Protein AF-A0ABC8SN97-F1 (afdb_monomer_lite)

Foldseek 3Di:
DDDCVVPDDDPPVDQWDADPDPDDDQLLAAPVCVVGVTDHQLSVLQSVLLVLLCVFAVDDCADPVRDGSCVVCVVCLVVVVSVNSGHVVCVPVDDPVLSSLSSPLSNQSNDNDSVSRDGVVVSVCSNVPVVPSVVVCVVVVPDDDDDDPPDPDDDDDDDDDDDDDPPPPVVVPPPVPPD

Structure (mmCIF, N/CA/C/O backbone):
data_AF-A0ABC8SN97-F1
#
_entry.id   AF-A0ABC8SN97-F1
#
loop_
_atom_site.group_PDB
_atom_site.id
_atom_site.type_symbol
_atom_site.label_atom_id
_atom_site.label_alt_id
_atom_site.label_comp_id
_atom_site.label_asym_id
_atom_site.label_entity_id
_atom_site.label_seq_id
_atom_site.pdbx_PDB_ins_code
_atom_site.Cartn_x
_atom_site.Cartn_y
_atom_site.Cartn_z
_atom_site.occupancy
_atom_site.B_iso_or_equiv
_atom_site.auth_seq_id
_atom_site.auth_comp_id
_atom_site.auth_asym_id
_atom_site.auth_atom_id
_atom_site.pdbx_PDB_model_num
ATOM 1 N N . ILE A 1 1 ? -9.236 -6.171 -11.915 1.00 76.50 1 ILE A N 1
ATOM 2 C CA . ILE A 1 1 ? -8.356 -5.084 -12.392 1.00 76.50 1 ILE A CA 1
ATOM 3 C C . ILE A 1 1 ? -8.793 -4.730 -13.802 1.00 76.50 1 ILE A C 1
ATOM 5 O O . ILE A 1 1 ? -9.015 -5.632 -14.601 1.00 76.50 1 ILE A O 1
ATOM 9 N N . SER A 1 2 ? -9.047 -3.455 -14.048 1.00 77.31 2 SER A N 1
ATOM 10 C CA . SER A 1 2 ? -9.545 -2.922 -15.316 1.00 77.31 2 SER A CA 1
ATOM 11 C C . SER A 1 2 ? -8.927 -1.540 -15.476 1.00 77.31 2 SER A C 1
ATOM 13 O O . SER A 1 2 ? -8.834 -0.840 -14.475 1.00 77.31 2 SER A O 1
ATOM 15 N N . ASP A 1 3 ? -8.555 -1.177 -16.698 1.00 83.69 3 ASP A N 1
ATOM 16 C CA . ASP A 1 3 ? -7.655 -0.070 -17.060 1.00 83.69 3 ASP A CA 1
ATOM 17 C C . ASP A 1 3 ? -6.170 -0.467 -17.099 1.00 83.69 3 ASP A C 1
ATOM 19 O O . ASP A 1 3 ? -5.491 -0.613 -16.085 1.00 83.69 3 ASP A O 1
ATOM 23 N N . PHE A 1 4 ? -5.692 -0.666 -18.327 1.00 85.56 4 PHE A N 1
ATOM 24 C CA . PHE A 1 4 ? -4.294 -0.923 -18.667 1.00 85.56 4 PHE A CA 1
ATOM 25 C C . PHE A 1 4 ? -3.742 0.192 -19.570 1.00 85.56 4 PHE A C 1
ATOM 27 O O . PHE A 1 4 ? -2.745 -0.019 -20.254 1.00 85.56 4 PHE A O 1
ATOM 34 N N . GLY A 1 5 ? -4.381 1.372 -19.609 1.00 83.69 5 GLY A N 1
ATOM 35 C CA . GLY A 1 5 ? -4.008 2.469 -20.510 1.00 83.69 5 GLY A CA 1
ATOM 36 C C . GLY A 1 5 ? -2.586 2.996 -20.295 1.00 83.69 5 GLY A C 1
ATOM 37 O O . GLY A 1 5 ? -1.971 3.505 -21.228 1.00 83.69 5 GLY A O 1
ATOM 38 N N . LEU A 1 6 ? -2.044 2.808 -19.088 1.00 81.69 6 LEU A N 1
ATOM 39 C CA . LEU A 1 6 ? -0.665 3.149 -18.728 1.00 81.69 6 LEU A CA 1
ATOM 40 C C . LEU A 1 6 ? 0.243 1.924 -18.545 1.00 81.69 6 LEU A C 1
ATOM 42 O O . LEU A 1 6 ? 1.421 2.087 -18.230 1.00 81.69 6 LEU A O 1
ATOM 46 N N . ALA A 1 7 ? -0.271 0.704 -18.735 1.00 83.75 7 ALA A N 1
ATOM 47 C CA . ALA A 1 7 ? 0.521 -0.507 -18.561 1.00 83.75 7 ALA A CA 1
ATOM 48 C C . ALA A 1 7 ? 1.664 -0.545 -19.584 1.00 83.75 7 ALA A C 1
ATOM 50 O O . ALA A 1 7 ? 1.471 -0.262 -20.769 1.00 83.75 7 ALA A O 1
ATOM 51 N N . LYS A 1 8 ? 2.863 -0.912 -19.129 1.00 84.00 8 LYS A N 1
ATOM 52 C CA . LYS A 1 8 ? 4.048 -1.028 -19.983 1.00 84.00 8 LYS A CA 1
ATOM 53 C C . LYS A 1 8 ? 4.530 -2.477 -19.973 1.00 84.00 8 LYS A C 1
ATOM 55 O O . LYS A 1 8 ? 4.575 -3.116 -18.925 1.00 84.00 8 LYS A O 1
ATOM 60 N N . TRP A 1 9 ? 4.874 -3.001 -21.145 1.00 84.38 9 TRP A N 1
ATOM 61 C CA . TRP A 1 9 ? 5.515 -4.309 -21.254 1.00 84.38 9 TRP A CA 1
ATOM 62 C C . TRP A 1 9 ? 7.016 -4.159 -21.005 1.00 84.38 9 TRP A C 1
ATOM 64 O O . TRP A 1 9 ? 7.664 -3.324 -21.636 1.00 84.38 9 TRP A O 1
ATOM 74 N N . LEU A 1 10 ? 7.551 -4.969 -20.094 1.00 83.38 10 LEU A N 1
ATOM 75 C CA . LEU A 1 10 ? 8.975 -5.037 -19.791 1.00 83.38 10 LEU A CA 1
ATOM 76 C C . LEU A 1 10 ? 9.531 -6.346 -20.381 1.00 83.38 10 LEU A C 1
ATOM 78 O O . LEU A 1 10 ? 9.108 -7.418 -19.946 1.00 83.38 10 LEU A O 1
ATOM 82 N N . PRO A 1 11 ? 10.429 -6.293 -21.383 1.00 83.50 11 PRO A N 1
ATOM 83 C CA . PRO A 1 11 ? 11.107 -7.486 -21.878 1.00 83.50 11 PRO A CA 1
ATOM 84 C C . PRO A 1 11 ? 11.951 -8.142 -20.779 1.00 83.50 11 PRO A C 1
ATOM 86 O O . PRO A 1 11 ? 12.586 -7.433 -20.005 1.00 83.50 11 PRO A O 1
ATOM 89 N N . ASP A 1 12 ? 12.084 -9.472 -20.794 1.00 81.56 12 ASP A N 1
ATOM 90 C CA . ASP A 1 12 ? 12.847 -10.244 -19.787 1.00 81.56 12 ASP A CA 1
ATOM 91 C C . ASP A 1 12 ? 14.315 -9.802 -19.613 1.00 81.56 12 ASP A C 1
ATOM 93 O O . ASP A 1 12 ? 14.958 -10.101 -18.610 1.00 81.56 12 ASP A O 1
ATOM 97 N N . GLN A 1 13 ? 14.872 -9.113 -20.610 1.00 83.62 13 GLN A N 1
ATOM 98 C CA . GLN A 1 13 ? 16.248 -8.617 -20.601 1.00 83.62 13 GLN A CA 1
ATOM 99 C C . GLN A 1 13 ? 16.409 -7.320 -19.795 1.00 83.62 13 GLN A C 1
ATOM 101 O O . GLN A 1 13 ? 17.537 -6.901 -19.534 1.00 83.62 13 GLN A O 1
ATOM 106 N N . TRP A 1 14 ? 15.311 -6.635 -19.475 1.00 78.75 14 TRP A N 1
ATOM 107 C CA . TRP A 1 14 ? 15.313 -5.311 -18.863 1.00 78.75 14 TRP A CA 1
ATOM 108 C C . TRP A 1 14 ? 14.808 -5.402 -17.427 1.00 78.75 14 TRP A C 1
ATOM 110 O O . TRP A 1 14 ? 13.826 -6.078 -17.143 1.00 78.75 14 TRP A O 1
ATOM 120 N N . THR A 1 15 ? 15.481 -4.705 -16.512 1.00 80.19 15 THR A N 1
ATOM 121 C CA . THR A 1 15 ? 15.087 -4.669 -15.094 1.00 80.19 15 THR A CA 1
ATOM 122 C C . THR A 1 15 ? 14.118 -3.536 -14.777 1.00 80.19 15 THR A C 1
ATOM 124 O O . THR A 1 15 ? 13.424 -3.601 -13.773 1.00 80.19 15 THR A O 1
ATOM 127 N N . HIS A 1 16 ? 14.087 -2.494 -15.608 1.00 82.00 16 HIS A N 1
ATOM 128 C CA . HIS A 1 16 ? 13.227 -1.327 -15.448 1.00 82.00 16 HIS A CA 1
ATOM 129 C C . HIS A 1 16 ? 13.065 -0.585 -16.779 1.00 82.00 16 HIS A C 1
ATOM 131 O O . HIS A 1 16 ? 13.862 -0.751 -17.706 1.00 82.00 16 HIS A O 1
ATOM 137 N N . LEU A 1 17 ? 12.046 0.267 -16.846 1.00 78.75 17 LEU A N 1
ATOM 138 C CA . LEU A 1 17 ? 11.863 1.297 -17.861 1.00 78.75 17 LEU A CA 1
ATOM 139 C C . LEU A 1 17 ? 12.106 2.668 -17.237 1.00 78.75 17 LEU A C 1
ATOM 141 O O . LEU A 1 17 ? 11.724 2.912 -16.095 1.00 78.75 17 LEU A O 1
ATOM 145 N N . THR A 1 18 ? 12.680 3.579 -18.013 1.00 78.12 18 THR A N 1
ATOM 146 C CA . THR A 1 18 ? 12.736 5.001 -17.665 1.00 78.12 18 THR A CA 1
ATOM 147 C C . THR A 1 18 ? 11.770 5.746 -18.570 1.00 78.12 18 THR A C 1
ATOM 149 O O . THR A 1 18 ? 11.905 5.695 -19.793 1.00 78.12 18 THR A O 1
ATOM 152 N N . ILE A 1 19 ? 10.780 6.415 -17.984 1.00 77.94 19 ILE A N 1
ATOM 153 C CA . ILE A 1 19 ? 9.750 7.151 -18.725 1.00 77.94 19 ILE A CA 1
ATOM 154 C C . ILE A 1 19 ? 10.035 8.654 -18.625 1.00 77.94 19 ILE A C 1
ATOM 156 O O . ILE A 1 19 ? 10.348 9.164 -17.554 1.00 77.94 19 ILE A O 1
ATOM 160 N N . SER A 1 20 ? 9.936 9.369 -19.750 1.00 64.44 20 SER A N 1
ATOM 161 C CA . SER A 1 20 ? 10.173 10.821 -19.826 1.00 64.44 20 SER A CA 1
ATOM 162 C C . SER A 1 20 ? 8.947 11.671 -19.477 1.00 64.44 20 SER A C 1
ATOM 164 O O . SER A 1 20 ? 9.086 12.851 -19.162 1.00 64.44 20 SER A O 1
ATOM 166 N N . GLN A 1 21 ? 7.748 11.091 -19.543 1.00 69.81 21 GLN A N 1
ATOM 167 C CA . GLN A 1 21 ? 6.487 11.735 -19.187 1.00 69.81 21 GLN A CA 1
ATOM 168 C C . GLN A 1 21 ? 5.999 11.210 -17.835 1.00 69.81 21 GLN A C 1
ATOM 170 O O . GLN A 1 21 ? 5.925 10.001 -17.618 1.00 69.81 21 GLN A O 1
ATOM 175 N N . TYR A 1 22 ? 5.655 12.127 -16.929 1.00 69.50 22 TYR A N 1
ATOM 176 C CA . TYR A 1 22 ? 5.075 11.795 -15.630 1.00 69.50 22 TYR A CA 1
ATOM 177 C C . TYR A 1 22 ? 3.619 11.342 -15.812 1.00 69.50 22 TYR A C 1
ATOM 179 O O . TYR A 1 22 ? 2.688 12.137 -15.708 1.00 69.50 22 TYR A O 1
ATOM 187 N N . GLU A 1 23 ? 3.430 10.061 -16.119 1.00 77.06 23 GLU A N 1
ATOM 188 C CA . GLU A 1 23 ? 2.121 9.412 -16.198 1.00 77.06 23 GLU A CA 1
ATOM 189 C C . GLU A 1 23 ? 1.843 8.636 -14.900 1.00 77.06 23 GLU A C 1
ATOM 191 O O . GLU A 1 23 ? 2.683 7.863 -14.441 1.00 77.06 23 GLU A O 1
ATOM 196 N N . GLY A 1 24 ? 0.661 8.821 -14.304 1.00 80.50 24 GLY A N 1
ATOM 197 C CA . GLY A 1 24 ? 0.200 8.032 -13.160 1.00 80.50 24 GLY A CA 1
ATOM 198 C C . GLY A 1 24 ? -0.665 8.809 -12.171 1.00 80.50 24 GLY A C 1
ATOM 199 O O . GLY A 1 24 ? -0.897 10.010 -12.312 1.00 80.50 24 GLY A O 1
ATOM 200 N N . THR A 1 25 ? -1.155 8.103 -11.153 1.00 86.81 25 THR A N 1
ATOM 201 C CA . THR A 1 25 ? -2.034 8.681 -10.130 1.00 86.81 25 THR A CA 1
ATOM 202 C C . THR A 1 25 ? -1.213 9.125 -8.927 1.00 86.81 25 THR A C 1
ATOM 204 O O . THR A 1 25 ? -0.665 8.300 -8.188 1.00 86.81 25 THR A O 1
ATOM 207 N N . PHE A 1 26 ? -1.141 10.440 -8.710 1.00 88.56 26 PHE A N 1
ATOM 208 C CA . PHE A 1 26 ? -0.508 11.010 -7.522 1.00 88.56 26 PHE A CA 1
ATOM 209 C C . PHE A 1 26 ? -1.067 10.358 -6.244 1.00 88.56 26 PHE A C 1
ATOM 211 O O . PHE A 1 26 ? -2.260 10.085 -6.140 1.00 88.56 26 PHE A O 1
ATOM 218 N N . GLY A 1 27 ? -0.188 10.073 -5.279 1.00 92.06 27 GLY A N 1
ATOM 219 C CA . GLY A 1 27 ? -0.520 9.323 -4.060 1.00 92.06 27 GLY A CA 1
ATOM 220 C C . GLY A 1 27 ? -0.111 7.851 -4.107 1.00 92.06 27 GLY A C 1
ATOM 221 O O . GLY A 1 27 ? 0.320 7.323 -3.086 1.00 92.06 27 GLY A O 1
ATOM 222 N N . TYR A 1 28 ? -0.156 7.226 -5.288 1.00 94.69 28 TYR A N 1
ATOM 223 C CA . TYR A 1 28 ? 0.277 5.836 -5.508 1.00 94.69 28 TYR A CA 1
ATOM 224 C C . TYR A 1 28 ? 1.681 5.731 -6.102 1.00 94.69 28 TYR A C 1
ATOM 226 O O . TYR A 1 28 ? 2.272 4.653 -6.104 1.00 94.69 28 TYR A O 1
ATOM 234 N N . LEU A 1 29 ? 2.211 6.842 -6.617 1.00 93.12 29 LEU A N 1
ATOM 235 C CA . LEU A 1 29 ? 3.534 6.890 -7.223 1.00 93.12 29 LEU A CA 1
ATOM 236 C C . LEU A 1 29 ? 4.630 6.704 -6.162 1.00 93.12 29 LEU A C 1
ATOM 238 O O . LEU A 1 29 ? 4.624 7.407 -5.144 1.00 93.12 29 LEU A O 1
ATOM 242 N N . PRO A 1 30 ? 5.588 5.794 -6.394 1.00 93.88 30 PRO A N 1
ATOM 243 C CA . PRO A 1 30 ? 6.686 5.572 -5.475 1.00 93.88 30 PRO A CA 1
ATOM 244 C C . PRO A 1 30 ? 7.736 6.692 -5.576 1.00 93.88 30 PRO A C 1
ATOM 246 O O . PRO A 1 30 ? 7.817 7.397 -6.582 1.00 93.88 30 PRO A O 1
ATOM 249 N N . PRO A 1 31 ? 8.575 6.878 -4.547 1.00 92.25 31 PRO A N 1
ATOM 250 C CA . PRO A 1 31 ? 9.521 7.990 -4.498 1.00 92.25 31 PRO A CA 1
ATOM 251 C C . PRO A 1 31 ? 10.571 7.971 -5.620 1.00 92.25 31 PRO A C 1
ATOM 253 O O . PRO A 1 31 ? 10.936 9.027 -6.132 1.00 92.25 31 PRO A O 1
ATOM 256 N N . GLU A 1 32 ? 11.048 6.795 -6.027 1.00 89.56 32 GLU A N 1
ATOM 257 C CA . GLU A 1 32 ? 12.036 6.644 -7.101 1.00 89.56 32 GLU A CA 1
ATOM 258 C C . GLU A 1 32 ? 11.497 7.049 -8.479 1.00 89.56 32 GLU A C 1
ATOM 260 O O . GLU A 1 32 ? 12.277 7.470 -9.334 1.00 89.56 32 GLU A O 1
ATOM 265 N N . PHE A 1 33 ? 10.173 7.006 -8.671 1.00 87.88 33 PHE A N 1
ATOM 266 C CA . PHE A 1 33 ? 9.534 7.477 -9.897 1.00 87.88 33 PHE A CA 1
ATOM 267 C C . PHE A 1 33 ? 9.750 8.985 -10.083 1.00 87.88 33 PHE A C 1
ATOM 269 O O . PHE A 1 33 ? 10.065 9.437 -11.177 1.00 87.88 33 PHE A O 1
ATOM 276 N N . PHE A 1 34 ? 9.672 9.773 -9.006 1.00 83.06 34 PHE A N 1
ATOM 277 C CA . PHE A 1 34 ? 9.894 11.223 -9.074 1.00 83.06 34 PHE A CA 1
ATOM 278 C C . PHE A 1 34 ? 11.362 11.601 -9.282 1.00 83.06 34 PHE A C 1
ATOM 280 O O . PHE A 1 34 ? 11.648 12.654 -9.844 1.00 83.06 34 PHE A O 1
ATOM 287 N N . GLN A 1 35 ? 12.284 10.760 -8.811 1.00 81.38 35 GLN A N 1
ATOM 288 C CA . GLN A 1 35 ? 13.719 11.030 -8.886 1.00 81.38 35 GLN A CA 1
ATOM 289 C C . GLN A 1 35 ? 14.309 10.659 -10.246 1.00 81.38 35 GLN A C 1
ATOM 291 O O . GLN A 1 35 ? 15.121 11.407 -10.781 1.00 81.38 35 GLN A O 1
ATOM 296 N N . HIS A 1 36 ? 13.908 9.510 -10.796 1.00 81.94 36 HIS A N 1
ATOM 297 C CA . HIS A 1 36 ? 14.561 8.923 -11.968 1.00 81.94 36 HIS A CA 1
ATOM 298 C C . HIS A 1 36 ? 13.581 8.503 -13.074 1.00 81.94 36 HIS A C 1
ATOM 300 O O . HIS A 1 36 ? 14.029 8.025 -14.111 1.00 81.94 36 HIS A O 1
ATOM 306 N N . GLY A 1 37 ? 12.263 8.636 -12.876 1.00 82.19 37 GLY A N 1
ATOM 307 C CA . GLY A 1 37 ? 11.258 8.160 -13.838 1.00 82.19 37 GLY A CA 1
ATOM 308 C C . GLY A 1 37 ? 11.223 6.635 -13.985 1.00 82.19 37 GLY A C 1
ATOM 309 O O . GLY A 1 37 ? 10.782 6.129 -15.016 1.00 82.19 37 GLY A O 1
ATOM 310 N N . THR A 1 38 ? 11.740 5.904 -12.994 1.00 83.94 38 THR A N 1
ATOM 311 C CA . THR A 1 38 ? 11.886 4.444 -13.030 1.00 83.94 38 THR A CA 1
ATOM 312 C C . THR A 1 38 ? 10.545 3.744 -12.821 1.00 83.94 38 THR A C 1
ATOM 314 O O . THR A 1 38 ? 9.842 4.028 -11.851 1.00 83.94 38 THR A O 1
ATOM 317 N N . VAL A 1 39 ? 10.228 2.800 -13.709 1.00 84.56 39 VAL A N 1
ATOM 318 C CA . VAL A 1 39 ? 9.051 1.924 -13.654 1.00 84.56 39 VAL A CA 1
ATOM 319 C C . VAL A 1 39 ? 9.484 0.469 -13.806 1.00 84.56 39 VAL A C 1
ATOM 321 O O . VAL A 1 39 ? 10.161 0.113 -14.769 1.00 84.56 39 VAL A O 1
ATOM 324 N N . ASP A 1 40 ? 9.094 -0.370 -12.854 1.00 88.75 40 ASP A N 1
ATOM 325 C CA . ASP A 1 40 ? 9.408 -1.799 -12.770 1.00 88.75 40 ASP A CA 1
ATOM 326 C C . ASP A 1 40 ? 8.289 -2.533 -12.003 1.00 88.75 40 ASP A C 1
ATOM 328 O O . ASP A 1 40 ? 7.290 -1.927 -11.614 1.00 88.75 40 ASP A O 1
ATOM 332 N N . GLU A 1 41 ? 8.423 -3.834 -11.720 1.00 92.25 41 GLU A N 1
ATOM 333 C CA . GLU A 1 41 ? 7.388 -4.522 -10.935 1.00 92.25 41 GLU A CA 1
ATOM 334 C C . GLU A 1 41 ? 7.255 -3.996 -9.490 1.00 92.25 41 GLU A C 1
ATOM 336 O O . GLU A 1 41 ? 6.257 -4.253 -8.810 1.00 92.25 41 GLU A O 1
ATOM 341 N N . LYS A 1 42 ? 8.264 -3.282 -8.974 1.00 94.81 42 LYS A N 1
ATOM 342 C CA . LYS A 1 42 ? 8.289 -2.753 -7.606 1.00 94.81 42 LYS A CA 1
ATOM 343 C C . LYS A 1 42 ? 7.489 -1.471 -7.474 1.00 94.81 42 LYS A C 1
ATOM 345 O O . LYS A 1 42 ? 7.069 -1.167 -6.349 1.00 94.81 42 LYS A O 1
ATOM 350 N N . THR A 1 43 ? 7.251 -0.745 -8.564 1.00 93.88 43 THR A N 1
ATOM 351 C CA . THR A 1 43 ? 6.332 0.396 -8.549 1.00 93.88 43 THR A CA 1
ATOM 352 C C . THR A 1 43 ? 4.903 -0.060 -8.269 1.00 93.88 43 THR A C 1
ATOM 354 O O . THR A 1 43 ? 4.227 0.533 -7.427 1.00 93.88 43 THR A O 1
ATOM 357 N N . ASP A 1 44 ? 4.490 -1.191 -8.846 1.00 94.88 44 ASP A N 1
ATOM 358 C CA . ASP A 1 44 ? 3.174 -1.791 -8.592 1.00 94.88 44 ASP A CA 1
ATOM 359 C C . ASP A 1 44 ? 3.047 -2.305 -7.152 1.00 94.88 44 ASP A C 1
ATOM 361 O O . ASP A 1 44 ? 2.007 -2.140 -6.512 1.00 9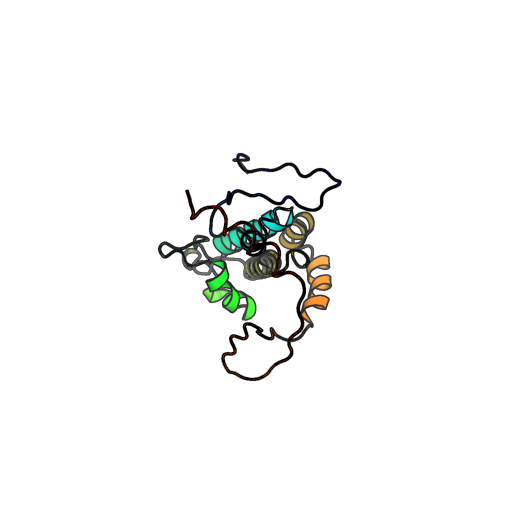4.88 44 ASP A O 1
ATOM 365 N N . VAL A 1 45 ? 4.122 -2.881 -6.596 1.00 97.56 45 VAL A N 1
ATOM 366 C CA . VAL A 1 45 ? 4.154 -3.311 -5.185 1.00 97.56 45 VAL A CA 1
ATOM 367 C C . VAL A 1 45 ? 3.949 -2.122 -4.245 1.00 97.56 45 VAL A C 1
ATOM 369 O O . VAL A 1 45 ? 3.215 -2.237 -3.262 1.00 97.56 45 VAL A O 1
ATOM 372 N N . TYR A 1 46 ? 4.571 -0.976 -4.534 1.00 97.44 46 TYR A N 1
ATOM 373 C CA . TYR A 1 46 ? 4.385 0.232 -3.733 1.00 97.44 46 TYR A CA 1
ATOM 374 C C . TYR A 1 46 ? 2.941 0.728 -3.801 1.00 97.44 46 TYR A C 1
ATOM 376 O O . TYR A 1 46 ? 2.321 0.921 -2.755 1.00 97.44 46 TYR A O 1
ATOM 384 N N . ALA A 1 47 ? 2.390 0.865 -5.011 1.00 97.06 47 ALA A N 1
ATOM 385 C CA . ALA A 1 47 ? 1.007 1.287 -5.217 1.00 97.06 47 ALA A CA 1
ATOM 386 C C . ALA A 1 47 ? 0.016 0.350 -4.504 1.00 97.06 47 ALA A C 1
ATOM 388 O O . ALA A 1 47 ? -0.926 0.810 -3.859 1.00 97.06 47 ALA A O 1
ATOM 389 N N . TYR A 1 48 ? 0.274 -0.961 -4.523 1.00 97.94 48 TYR A N 1
ATOM 390 C CA . TYR A 1 48 ? -0.503 -1.936 -3.761 1.00 97.94 48 TYR A CA 1
ATOM 391 C C . TYR A 1 48 ? -0.390 -1.729 -2.243 1.00 97.94 48 TYR A C 1
ATOM 393 O O . TYR A 1 48 ? -1.378 -1.842 -1.523 1.00 97.94 48 TYR A O 1
ATOM 401 N N . GLY A 1 49 ? 0.797 -1.386 -1.738 1.00 98.19 49 GLY A N 1
ATOM 402 C CA . GLY A 1 49 ? 0.989 -1.013 -0.337 1.00 98.19 49 GLY A CA 1
ATOM 403 C C . GLY A 1 49 ? 0.161 0.209 0.075 1.00 98.19 49 GLY A C 1
ATOM 404 O O . GLY A 1 49 ? -0.423 0.203 1.157 1.00 98.19 49 GLY A O 1
ATOM 405 N N . VAL A 1 50 ? 0.061 1.221 -0.794 1.00 98.19 50 VAL A N 1
ATOM 406 C CA . VAL A 1 50 ? -0.818 2.384 -0.583 1.00 98.19 50 VAL A CA 1
ATOM 407 C C . VAL A 1 50 ? -2.282 1.956 -0.557 1.00 98.19 50 VAL A C 1
ATOM 409 O O . VAL A 1 50 ? -2.990 2.315 0.378 1.00 98.19 50 VAL A O 1
ATOM 412 N N . LEU A 1 51 ? -2.712 1.118 -1.505 1.00 97.88 51 LEU A N 1
ATOM 413 C CA . LEU A 1 51 ? -4.071 0.570 -1.534 1.00 97.88 51 LEU A CA 1
ATOM 414 C C . LEU A 1 51 ? -4.416 -0.185 -0.240 1.00 97.88 51 LEU A C 1
ATOM 416 O O . LEU A 1 51 ? -5.507 -0.022 0.297 1.00 97.88 51 LEU A O 1
ATOM 420 N N . LEU A 1 52 ? -3.492 -0.989 0.299 1.00 98.06 52 LEU A N 1
ATOM 421 C CA . LEU A 1 52 ? -3.702 -1.650 1.591 1.00 98.06 52 LEU A CA 1
ATOM 422 C C . LEU A 1 52 ? -3.919 -0.636 2.720 1.00 98.06 52 LEU A C 1
ATOM 424 O O . LEU A 1 52 ? -4.765 -0.871 3.577 1.00 98.06 52 LEU A O 1
ATOM 428 N N . LEU A 1 53 ? -3.188 0.484 2.730 1.00 98.12 53 LEU A N 1
ATOM 429 C CA . LEU A 1 53 ? -3.417 1.544 3.713 1.00 98.12 53 LEU A CA 1
ATOM 430 C C . LEU A 1 53 ? -4.781 2.203 3.536 1.00 98.12 53 LEU A C 1
ATOM 432 O O . LEU A 1 53 ? -5.442 2.464 4.535 1.00 98.12 53 LEU A O 1
ATOM 436 N N . GLU A 1 54 ? -5.229 2.446 2.307 1.00 97.88 54 GLU A N 1
ATOM 437 C CA . GLU A 1 54 ? -6.575 2.982 2.069 1.00 97.88 54 GLU A CA 1
ATOM 438 C C . GLU A 1 54 ? -7.651 2.041 2.614 1.00 97.88 54 GLU A C 1
ATOM 440 O O . GLU A 1 54 ? -8.569 2.489 3.294 1.00 97.88 54 GLU A O 1
ATOM 445 N N . LEU A 1 55 ? -7.497 0.731 2.398 1.00 97.38 55 LEU A N 1
ATOM 446 C CA . LEU A 1 55 ? -8.416 -0.281 2.924 1.00 97.38 55 LEU A CA 1
ATOM 447 C C . LEU A 1 55 ? -8.417 -0.342 4.456 1.00 97.38 55 LEU A C 1
ATOM 449 O O . LEU A 1 55 ? -9.475 -0.498 5.055 1.00 97.38 55 LEU A O 1
ATOM 453 N N . ILE A 1 56 ? -7.246 -0.240 5.091 1.00 97.25 56 ILE A N 1
ATOM 454 C CA . ILE A 1 56 ? -7.126 -0.271 6.556 1.00 97.25 56 ILE A CA 1
ATOM 455 C C . ILE A 1 56 ? -7.730 0.990 7.179 1.00 97.25 56 ILE A C 1
ATOM 457 O O . ILE A 1 56 ? -8.378 0.902 8.216 1.00 97.25 56 ILE A O 1
ATOM 461 N N . THR A 1 57 ? -7.480 2.151 6.571 1.00 96.88 57 THR A N 1
ATOM 462 C CA . THR A 1 57 ? -7.722 3.467 7.183 1.00 96.88 57 THR A CA 1
ATOM 463 C C . THR A 1 57 ? -9.036 4.114 6.755 1.00 96.88 57 THR A C 1
ATOM 465 O O . THR A 1 57 ? -9.467 5.077 7.388 1.00 96.88 57 THR A O 1
ATOM 468 N N . GLY A 1 58 ? -9.641 3.650 5.657 1.00 96.25 58 GLY A N 1
ATOM 469 C CA . GLY A 1 58 ? -10.806 4.283 5.033 1.00 96.25 58 GLY A CA 1
ATOM 470 C C . GLY A 1 58 ? -10.513 5.668 4.438 1.00 96.25 58 GLY A C 1
ATOM 471 O O . GLY A 1 58 ? -11.434 6.425 4.125 1.00 96.25 58 GLY A O 1
ATOM 472 N N . ARG A 1 59 ? -9.234 6.045 4.309 1.00 96.06 59 ARG A N 1
ATOM 473 C CA . ARG A 1 59 ? -8.792 7.358 3.817 1.00 96.06 59 ARG A CA 1
ATOM 474 C C . ARG A 1 59 ? -8.286 7.242 2.379 1.00 96.06 59 ARG A C 1
ATOM 476 O O . ARG A 1 59 ? -7.666 6.236 2.054 1.00 96.06 59 ARG A O 1
ATOM 483 N N . PRO A 1 60 ? -8.478 8.272 1.538 1.00 96.19 60 PRO A N 1
ATOM 484 C CA . PRO A 1 60 ? -7.895 8.293 0.201 1.00 96.19 60 PRO A CA 1
ATOM 485 C C . PRO A 1 60 ? -6.369 8.460 0.259 1.00 96.19 60 PRO A C 1
ATOM 487 O O . PRO A 1 60 ? -5.845 9.114 1.165 1.00 96.19 60 PRO A O 1
ATOM 490 N N . ALA A 1 61 ? -5.658 7.937 -0.745 1.00 95.31 61 ALA A N 1
ATOM 491 C CA . ALA A 1 61 ? -4.200 8.040 -0.877 1.00 95.31 61 ALA A CA 1
ATOM 492 C C . ALA A 1 61 ? -3.678 9.491 -0.833 1.00 95.31 61 ALA A C 1
ATOM 494 O O . ALA A 1 61 ? -2.589 9.753 -0.306 1.00 95.31 61 ALA A O 1
ATOM 495 N N . LEU A 1 62 ? -4.473 10.431 -1.354 1.00 94.31 62 LEU A N 1
ATOM 496 C CA . LEU A 1 62 ? -4.303 11.872 -1.193 1.00 94.31 62 LEU A CA 1
ATOM 497 C C . LEU A 1 62 ? -5.584 12.487 -0.647 1.00 94.31 62 LEU A C 1
ATOM 499 O O . LEU A 1 62 ? -6.670 12.285 -1.193 1.00 94.31 62 LEU A O 1
ATOM 503 N N . ASP A 1 63 ? -5.457 13.264 0.424 1.00 90.19 63 ASP A N 1
ATOM 504 C CA . ASP A 1 63 ? -6.587 14.023 0.945 1.00 90.19 63 ASP A CA 1
ATOM 505 C C . ASP A 1 63 ? -6.918 15.244 0.061 1.00 90.19 63 ASP A C 1
ATOM 507 O O . ASP A 1 63 ? -6.206 15.597 -0.881 1.00 90.19 63 ASP A O 1
ATOM 511 N N . LYS A 1 64 ? -8.011 15.945 0.390 1.00 87.81 64 LYS A N 1
ATOM 512 C CA . LYS A 1 64 ? -8.442 17.160 -0.331 1.00 87.81 64 LYS A CA 1
ATOM 513 C C . LYS A 1 64 ? -7.401 18.289 -0.312 1.00 87.81 64 LYS A C 1
ATOM 515 O O . LYS A 1 64 ? -7.497 19.211 -1.113 1.00 87.81 64 LYS A O 1
ATOM 520 N N . SER A 1 65 ? -6.443 18.228 0.611 1.00 90.00 65 SER A N 1
ATOM 521 C CA . SER A 1 65 ? -5.338 19.178 0.759 1.00 90.00 65 SER A CA 1
ATOM 522 C C . SER A 1 65 ? -4.033 18.646 0.151 1.00 90.00 65 SER A C 1
ATOM 524 O O . SER A 1 65 ? -2.971 19.189 0.447 1.00 90.00 65 SER A O 1
ATOM 526 N N . GLN A 1 66 ? -4.098 17.594 -0.675 1.00 87.56 66 GLN A N 1
ATOM 527 C CA . GLN A 1 66 ? -2.953 16.944 -1.320 1.00 87.56 66 GLN A CA 1
ATOM 528 C C . GLN A 1 66 ? -1.919 16.373 -0.335 1.00 87.56 66 GLN A C 1
ATOM 530 O O . GLN A 1 66 ? -0.738 16.234 -0.659 1.00 87.56 66 GLN A O 1
ATOM 535 N N . LYS A 1 67 ? -2.338 16.019 0.885 1.00 90.00 67 LYS A N 1
ATOM 536 C CA . LYS A 1 67 ? -1.473 15.344 1.856 1.00 90.00 67 LYS A CA 1
ATOM 537 C C . LYS A 1 67 ? -1.489 13.842 1.615 1.00 90.00 67 LYS A C 1
ATOM 539 O O . LYS A 1 67 ? -2.542 13.231 1.457 1.00 90.00 67 LYS A O 1
ATOM 544 N N . SER A 1 68 ? -0.297 13.255 1.631 1.00 94.94 68 SER A N 1
ATOM 545 C CA . SER A 1 68 ? -0.085 11.825 1.411 1.00 94.94 68 SER A CA 1
ATOM 546 C C . SER A 1 68 ? -0.529 10.983 2.606 1.00 94.94 68 SER A C 1
ATOM 548 O O . SER A 1 68 ? -0.041 11.175 3.726 1.00 94.94 68 SER A O 1
ATOM 550 N N . LEU A 1 69 ? -1.368 9.979 2.336 1.00 96.88 69 LEU A N 1
ATOM 551 C CA . LEU A 1 69 ? -1.749 8.946 3.299 1.00 96.88 69 LEU A CA 1
ATOM 552 C C . LEU A 1 69 ? -0.526 8.216 3.862 1.00 96.88 69 LEU A C 1
ATOM 554 O O . LEU A 1 69 ? -0.435 7.994 5.066 1.00 96.88 69 LEU A O 1
ATOM 558 N N . VAL A 1 70 ? 0.448 7.895 3.005 1.00 96.38 70 VAL A N 1
ATOM 559 C CA . VAL A 1 70 ? 1.693 7.217 3.400 1.00 96.38 70 VAL A CA 1
ATOM 560 C C . VAL A 1 70 ? 2.461 8.037 4.434 1.00 96.38 70 VAL A C 1
ATOM 562 O O . VAL A 1 70 ? 2.964 7.484 5.411 1.00 96.38 70 VAL A O 1
ATOM 565 N N . MET A 1 71 ? 2.553 9.355 4.240 1.00 94.88 71 MET A N 1
ATOM 566 C CA . MET A 1 71 ? 3.264 10.236 5.169 1.00 94.88 71 MET A CA 1
ATOM 567 C C . MET A 1 71 ? 2.577 10.310 6.534 1.00 94.88 71 MET A C 1
ATOM 569 O O . MET A 1 71 ? 3.266 10.299 7.551 1.00 94.88 71 MET A O 1
ATOM 573 N N . TRP A 1 72 ? 1.243 10.332 6.557 1.00 95.94 72 TRP A N 1
ATOM 574 C CA . TRP A 1 72 ? 0.463 10.294 7.795 1.00 95.94 72 TRP A CA 1
ATOM 575 C C . TRP A 1 72 ? 0.547 8.929 8.502 1.00 95.94 72 TRP A C 1
ATOM 577 O O . TRP A 1 72 ? 0.735 8.881 9.713 1.00 95.94 72 TRP A O 1
ATOM 587 N N . ALA A 1 73 ? 0.478 7.821 7.759 1.00 96.25 73 ALA A N 1
ATOM 588 C CA . ALA A 1 73 ? 0.442 6.470 8.323 1.00 96.25 73 ALA A CA 1
ATOM 589 C C . ALA A 1 73 ? 1.811 5.960 8.815 1.00 96.25 73 ALA A C 1
ATOM 591 O O . ALA A 1 73 ? 1.871 5.137 9.725 1.00 96.25 73 ALA A O 1
ATOM 592 N N . LYS A 1 74 ? 2.928 6.421 8.232 1.00 94.19 74 LYS A N 1
ATOM 593 C CA . LYS A 1 74 ? 4.297 5.982 8.582 1.00 94.19 74 LYS A CA 1
ATOM 594 C C . LYS A 1 74 ? 4.618 5.956 10.091 1.00 94.19 74 LYS A C 1
ATOM 596 O O . LYS A 1 74 ? 5.134 4.926 10.541 1.00 94.19 74 LYS A O 1
ATOM 601 N N . PRO A 1 75 ? 4.369 7.020 10.882 1.00 94.81 75 PRO A N 1
ATOM 602 C CA . PRO A 1 75 ? 4.593 6.973 12.329 1.00 94.81 75 PRO A CA 1
ATOM 603 C C . PRO A 1 75 ? 3.730 5.903 13.013 1.00 94.81 75 PRO A C 1
ATOM 605 O O . PRO A 1 75 ? 4.268 5.078 13.748 1.00 94.81 75 PRO A O 1
ATOM 608 N N . LEU A 1 76 ? 2.441 5.813 12.668 1.00 95.19 76 LEU A N 1
ATOM 609 C CA . LEU A 1 76 ? 1.505 4.837 13.242 1.00 95.19 76 LEU A CA 1
ATOM 610 C C . LEU A 1 76 ? 1.911 3.385 12.947 1.00 95.19 76 LEU A C 1
ATOM 612 O O . LEU A 1 76 ? 1.840 2.521 13.819 1.00 95.19 76 LEU A O 1
ATOM 616 N N . LEU A 1 77 ? 2.410 3.114 11.736 1.00 93.38 77 LEU A N 1
ATOM 617 C CA . LEU A 1 77 ? 2.956 1.806 11.354 1.00 93.38 77 LEU A CA 1
ATOM 618 C C . LEU A 1 77 ? 4.217 1.447 12.154 1.00 93.38 77 LEU A C 1
ATOM 620 O O . LEU A 1 77 ? 4.436 0.278 12.470 1.00 93.38 77 LEU A O 1
ATOM 624 N N . THR A 1 78 ? 5.047 2.442 12.474 1.00 90.44 78 THR A N 1
ATOM 625 C CA . THR A 1 78 ? 6.285 2.257 13.248 1.00 90.44 78 THR A CA 1
ATOM 626 C C . THR A 1 78 ? 5.973 1.958 14.712 1.00 90.44 78 THR A C 1
ATOM 628 O O . THR A 1 78 ? 6.567 1.060 15.306 1.00 90.44 78 THR A O 1
ATOM 631 N N . GLU A 1 79 ? 5.003 2.677 15.272 1.00 91.06 79 GLU A N 1
ATOM 632 C CA . GLU A 1 79 ? 4.523 2.518 16.647 1.00 91.06 79 GLU A CA 1
ATOM 633 C C . GLU A 1 79 ? 3.586 1.313 16.813 1.00 91.06 79 GLU A C 1
ATOM 635 O O . GLU A 1 79 ? 3.316 0.893 17.935 1.00 91.06 79 GLU A O 1
ATOM 640 N N . LYS A 1 80 ? 3.135 0.717 15.699 1.00 90.62 80 LYS A N 1
ATOM 641 C CA . LYS A 1 80 ? 2.119 -0.348 15.649 1.00 90.62 80 LYS A CA 1
ATOM 642 C C . LYS A 1 80 ? 0.800 0.067 16.308 1.00 90.62 80 LYS A C 1
ATOM 644 O O . LYS A 1 80 ? 0.106 -0.763 16.894 1.00 90.62 80 LYS A O 1
ATOM 649 N N . ASN A 1 81 ? 0.450 1.345 16.191 1.00 92.25 81 ASN A N 1
ATOM 650 C CA . ASN A 1 81 ? -0.803 1.882 16.701 1.00 92.25 81 ASN A CA 1
ATOM 651 C C . ASN A 1 81 ? -1.940 1.586 15.711 1.00 92.25 81 ASN A C 1
ATOM 653 O O . ASN A 1 81 ? -2.268 2.397 14.846 1.00 92.25 81 ASN A O 1
ATOM 657 N N . ILE A 1 82 ? -2.504 0.380 15.806 1.00 93.81 82 ILE A N 1
ATOM 658 C CA . ILE A 1 82 ? -3.606 -0.063 14.941 1.00 93.81 82 ILE A CA 1
ATOM 659 C C . ILE A 1 82 ? -4.905 0.677 15.251 1.00 93.81 82 ILE A C 1
ATOM 661 O O . ILE A 1 82 ? -5.682 0.911 14.334 1.00 93.81 82 ILE A O 1
ATOM 665 N N . GLU A 1 83 ? -5.135 1.069 16.503 1.00 92.06 83 GLU A N 1
ATOM 666 C CA . GLU A 1 83 ? -6.371 1.748 16.906 1.00 92.06 83 GLU A CA 1
ATOM 667 C C . GLU A 1 83 ? -6.550 3.082 16.176 1.00 92.06 83 GLU A C 1
ATOM 669 O O . GLU A 1 83 ? -7.644 3.385 15.709 1.00 92.06 83 GLU A O 1
ATOM 674 N N . GLU A 1 84 ? -5.468 3.850 16.021 1.00 94.00 84 GLU A N 1
ATOM 675 C CA . GLU A 1 84 ? -5.486 5.119 15.284 1.00 94.00 84 GLU A CA 1
ATOM 676 C C . GLU A 1 84 ? -5.392 4.929 13.761 1.00 94.00 84 GLU A C 1
ATOM 678 O O . GLU A 1 84 ? -5.849 5.775 12.987 1.00 94.00 84 GLU A O 1
ATOM 683 N N . LEU A 1 85 ? -4.798 3.817 13.318 1.00 95.19 85 LEU A N 1
ATOM 684 C CA . LEU A 1 85 ? -4.664 3.492 11.901 1.00 95.19 85 LEU A CA 1
ATOM 685 C C . LEU A 1 85 ? -5.975 2.963 11.302 1.00 95.19 85 LEU A C 1
ATOM 687 O O . LEU A 1 85 ? -6.253 3.230 10.137 1.00 95.19 85 LEU A O 1
ATOM 691 N N . ALA A 1 86 ? -6.750 2.191 12.061 1.00 96.56 86 ALA A N 1
ATOM 692 C CA . ALA A 1 86 ? -7.958 1.540 11.576 1.00 96.56 86 ALA A CA 1
ATOM 693 C C . ALA A 1 86 ? -9.060 2.551 11.232 1.00 96.56 86 ALA A C 1
ATOM 695 O O . ALA A 1 86 ? -9.228 3.569 11.903 1.00 96.56 86 ALA A O 1
ATOM 696 N N . ASP A 1 87 ? -9.841 2.242 10.198 1.00 96.62 87 ASP A N 1
ATOM 697 C CA . ASP A 1 87 ? -10.986 3.045 9.787 1.00 96.62 87 ASP A CA 1
ATOM 698 C C . ASP A 1 87 ? -11.990 3.196 10.950 1.00 96.62 87 ASP A C 1
ATOM 700 O O . ASP A 1 87 ? -12.563 2.197 11.407 1.00 96.62 87 ASP A O 1
ATOM 704 N N . PRO A 1 88 ? -12.260 4.433 11.417 1.00 94.75 88 PRO A N 1
ATOM 705 C CA . PRO A 1 88 ? -13.242 4.689 12.466 1.00 94.75 88 PRO A CA 1
ATOM 706 C C . PRO A 1 88 ? -14.646 4.173 12.128 1.00 94.75 88 PRO A C 1
ATOM 708 O O . PRO A 1 88 ? -15.412 3.853 13.037 1.00 94.75 88 PRO A O 1
ATOM 711 N N . SER A 1 89 ? -14.989 4.071 10.838 1.00 95.38 89 SER A N 1
ATOM 712 C CA . SER A 1 89 ? -16.286 3.578 10.368 1.00 95.38 89 SER A CA 1
ATOM 713 C C . SER A 1 89 ? -16.520 2.102 10.702 1.00 95.38 89 SER A C 1
ATOM 715 O O . SER A 1 89 ? -17.667 1.685 10.866 1.00 95.38 89 SER A O 1
ATOM 717 N N . LEU A 1 90 ? -15.445 1.325 10.885 1.00 94.12 90 LEU A N 1
ATOM 718 C CA . LEU A 1 90 ? -15.524 -0.074 11.295 1.00 94.12 90 LEU A CA 1
ATOM 719 C C . LEU A 1 90 ? -15.945 -0.224 12.760 1.00 94.12 90 LEU A C 1
ATOM 721 O O . LEU A 1 90 ? -16.378 -1.303 13.150 1.00 94.12 90 LEU A O 1
ATOM 725 N N . GLY A 1 91 ? -15.802 0.812 13.596 1.00 91.75 91 GLY A N 1
ATOM 726 C CA . GLY A 1 91 ? -16.216 0.764 15.003 1.00 91.75 91 GLY A CA 1
ATOM 727 C C . GLY A 1 91 ? -15.582 -0.382 15.807 1.00 91.75 91 GLY A C 1
ATOM 728 O O . GLY A 1 91 ? -16.221 -0.922 16.706 1.00 91.75 91 GLY A O 1
ATOM 729 N N . GLY A 1 92 ? -14.361 -0.802 15.451 1.00 90.75 92 GLY A N 1
ATOM 730 C CA . GLY A 1 92 ? -13.680 -1.952 16.062 1.00 90.75 92 GLY A CA 1
ATOM 731 C C . GLY A 1 92 ? -14.112 -3.326 15.528 1.00 90.75 92 GLY A C 1
ATOM 732 O O . GLY A 1 92 ? -13.616 -4.343 16.005 1.00 90.75 92 GLY A O 1
ATOM 733 N N . ALA A 1 93 ? -15.007 -3.387 14.537 1.00 94.50 93 ALA A N 1
ATOM 734 C CA . ALA A 1 93 ? -15.469 -4.627 13.915 1.00 94.50 93 ALA A CA 1
ATOM 735 C C . ALA A 1 93 ? -14.474 -5.149 12.861 1.00 94.50 93 ALA A C 1
ATOM 737 O O . ALA A 1 93 ? -14.785 -5.246 11.674 1.00 94.50 93 ALA A O 1
ATOM 738 N N . TYR A 1 94 ? -13.262 -5.483 13.295 1.00 94.44 94 TYR A N 1
ATOM 739 C CA . TYR A 1 94 ? -12.231 -6.097 12.462 1.00 94.44 94 TYR A CA 1
ATOM 740 C C . TYR A 1 94 ? -11.451 -7.148 13.250 1.00 94.44 94 TYR A C 1
ATOM 742 O O . TYR A 1 94 ? -11.345 -7.091 14.475 1.00 94.44 94 TYR A O 1
ATOM 750 N N . ASP A 1 95 ? -10.878 -8.113 12.537 1.00 95.62 95 ASP A N 1
ATOM 751 C CA . ASP A 1 95 ? -9.977 -9.083 13.142 1.00 95.62 95 ASP A CA 1
ATOM 752 C C . ASP A 1 95 ? -8.604 -8.439 13.393 1.00 95.62 95 ASP A C 1
ATOM 754 O O . ASP A 1 95 ? -7.943 -7.949 12.468 1.00 95.62 95 ASP A O 1
ATOM 758 N N . LEU A 1 96 ? -8.181 -8.424 14.661 1.00 94.00 96 LEU A N 1
ATOM 759 C CA . LEU A 1 96 ? -6.948 -7.764 15.081 1.00 94.00 96 LEU A CA 1
ATOM 760 C C . LEU A 1 96 ? -5.703 -8.417 14.460 1.00 94.00 96 LEU A C 1
ATOM 762 O O . LEU A 1 96 ? -4.723 -7.727 14.175 1.00 94.00 96 LEU A O 1
ATOM 766 N N . GLU A 1 97 ? -5.712 -9.729 14.231 1.00 92.50 97 GLU A N 1
ATOM 767 C CA . GLU A 1 97 ? -4.581 -10.426 13.625 1.00 92.50 97 GLU A CA 1
ATOM 768 C C . GLU A 1 97 ? -4.459 -10.069 12.138 1.00 92.50 97 GLU A C 1
ATOM 770 O O . GLU A 1 97 ? -3.369 -9.733 11.662 1.00 92.50 97 GLU A O 1
ATOM 775 N N . GLN A 1 98 ? -5.578 -10.072 11.411 1.00 94.06 98 GLN A N 1
ATOM 776 C CA . GLN A 1 98 ? -5.621 -9.742 9.990 1.00 94.06 98 GLN A CA 1
ATOM 777 C C . GLN A 1 98 ? -5.225 -8.290 9.729 1.00 94.06 98 GLN A C 1
ATOM 779 O O . GLN A 1 98 ? -4.398 -8.047 8.848 1.00 94.06 98 GLN A O 1
ATOM 784 N N . ILE A 1 99 ? -5.728 -7.330 10.511 1.00 95.31 99 ILE A N 1
ATOM 785 C CA . ILE A 1 99 ? -5.369 -5.918 10.324 1.00 95.31 99 ILE A CA 1
ATOM 786 C C . ILE A 1 99 ? -3.892 -5.663 10.661 1.00 95.31 99 ILE A C 1
ATOM 788 O O . ILE A 1 99 ? -3.213 -4.955 9.920 1.00 95.31 99 ILE A O 1
ATOM 792 N N . ASN A 1 100 ? -3.344 -6.305 11.703 1.00 94.12 100 ASN A N 1
ATOM 793 C CA . ASN A 1 100 ? -1.916 -6.217 12.026 1.00 94.12 100 ASN A CA 1
ATOM 794 C C . ASN A 1 100 ? -1.054 -6.802 10.903 1.00 94.12 100 ASN A C 1
ATOM 796 O O . ASN A 1 100 ? -0.034 -6.224 10.517 1.00 94.12 100 ASN A O 1
ATOM 800 N N . ARG A 1 101 ? -1.471 -7.947 10.355 1.00 94.25 101 ARG A N 1
ATOM 801 C CA . ARG A 1 101 ? -0.817 -8.599 9.218 1.00 94.25 101 ARG A CA 1
ATOM 802 C C . ARG A 1 101 ? -0.844 -7.696 7.985 1.00 94.25 101 ARG A C 1
ATOM 804 O O . ARG A 1 101 ? 0.202 -7.487 7.373 1.00 94.25 101 ARG A O 1
ATOM 811 N N . MET A 1 102 ? -1.997 -7.118 7.650 1.00 95.62 102 MET A N 1
ATOM 812 C CA . MET A 1 102 ? -2.140 -6.180 6.533 1.00 95.62 102 MET A CA 1
ATOM 813 C C . MET A 1 102 ? -1.296 -4.918 6.734 1.00 95.62 102 MET A C 1
ATOM 815 O O . MET A 1 102 ? -0.583 -4.532 5.811 1.00 95.62 102 MET A O 1
ATOM 819 N N . ALA A 1 103 ? -1.302 -4.321 7.929 1.00 96.38 103 ALA A N 1
ATOM 820 C CA . ALA A 1 103 ? -0.508 -3.135 8.253 1.00 96.38 103 ALA A CA 1
ATOM 821 C C . ALA A 1 103 ? 0.999 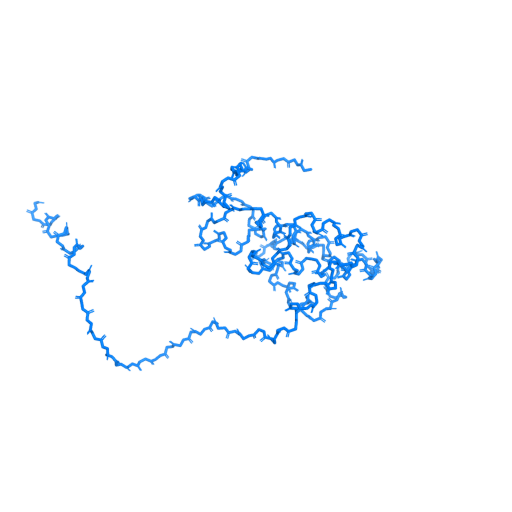-3.400 8.115 1.00 96.38 103 ALA A C 1
ATOM 823 O O . ALA A 1 103 ? 1.730 -2.605 7.521 1.00 96.38 103 ALA A O 1
ATOM 824 N N . LEU A 1 104 ? 1.471 -4.557 8.590 1.00 94.88 104 LEU A N 1
ATOM 825 C CA . LEU A 1 104 ? 2.862 -4.966 8.416 1.00 94.88 104 LEU A CA 1
ATOM 826 C C . LEU A 1 104 ? 3.217 -5.157 6.935 1.00 94.88 104 LEU A C 1
ATOM 828 O O . LEU A 1 104 ? 4.264 -4.690 6.490 1.00 94.88 104 LEU A O 1
ATOM 832 N N . ILE A 1 105 ? 2.360 -5.825 6.161 1.00 96.06 105 ILE A N 1
ATOM 833 C CA . ILE A 1 105 ? 2.585 -6.028 4.724 1.00 96.06 105 ILE A CA 1
ATOM 834 C C . ILE A 1 105 ? 2.613 -4.682 3.997 1.00 96.06 105 ILE A C 1
ATOM 836 O O . ILE A 1 105 ? 3.541 -4.443 3.221 1.00 96.06 105 ILE A O 1
ATOM 840 N N . ALA A 1 106 ? 1.667 -3.788 4.291 1.00 97.44 106 ALA A N 1
ATOM 841 C CA . ALA A 1 106 ? 1.619 -2.437 3.745 1.00 97.44 106 ALA A CA 1
ATOM 842 C C . ALA A 1 106 ? 2.917 -1.673 4.043 1.00 97.44 106 ALA A C 1
ATOM 844 O O . ALA A 1 106 ? 3.536 -1.150 3.120 1.00 97.44 106 ALA A O 1
ATOM 845 N N . SER A 1 107 ? 3.396 -1.707 5.293 1.00 96.81 107 SER A N 1
ATOM 846 C CA . SER A 1 107 ? 4.655 -1.075 5.715 1.00 96.81 107 SER A CA 1
ATOM 847 C C . SER A 1 107 ? 5.872 -1.542 4.902 1.00 96.81 107 SER A C 1
ATOM 849 O O . SER A 1 107 ? 6.702 -0.726 4.502 1.00 96.81 107 SER A O 1
ATOM 851 N N . ILE A 1 108 ? 5.972 -2.842 4.605 1.00 95.94 108 ILE A N 1
ATOM 852 C CA . ILE A 1 108 ? 7.085 -3.390 3.813 1.00 95.94 108 ILE A CA 1
ATOM 853 C C . ILE A 1 108 ? 6.908 -3.064 2.314 1.00 95.94 108 ILE A C 1
ATOM 855 O O . ILE A 1 108 ? 7.897 -2.855 1.611 1.00 95.94 108 ILE A O 1
ATOM 859 N N . CYS A 1 1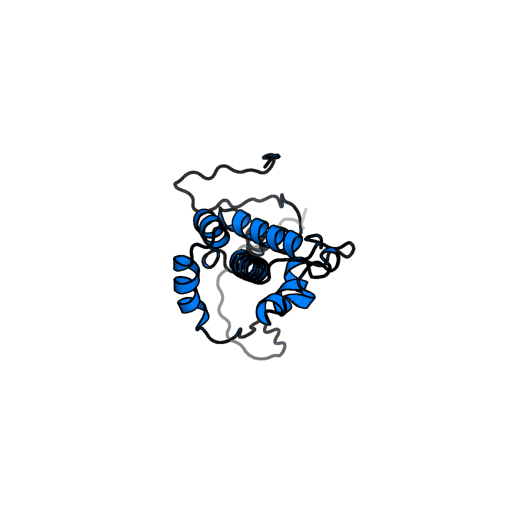09 ? 5.674 -3.006 1.805 1.00 97.62 109 CYS A N 1
ATOM 860 C CA . CYS A 1 109 ? 5.395 -2.680 0.401 1.00 97.62 109 CYS A CA 1
ATOM 861 C C . CYS A 1 109 ? 5.668 -1.204 0.073 1.00 97.62 109 CYS A C 1
ATOM 863 O O . CYS A 1 109 ? 6.227 -0.916 -0.980 1.00 97.62 109 CYS A O 1
ATOM 865 N N . ILE A 1 110 ? 5.367 -0.277 0.989 1.00 97.25 110 ILE A N 1
ATOM 866 C CA . ILE A 1 110 ? 5.609 1.170 0.814 1.00 97.25 110 ILE A CA 1
ATOM 867 C C . ILE A 1 110 ? 7.045 1.600 1.166 1.00 97.25 110 ILE A C 1
ATOM 869 O O . ILE A 1 110 ? 7.321 2.785 1.386 1.00 97.25 110 ILE A O 1
ATOM 873 N N . HIS A 1 111 ? 7.973 0.647 1.275 1.00 96.19 111 HIS A N 1
ATOM 874 C CA . HIS A 1 111 ? 9.352 0.940 1.641 1.00 96.19 111 HIS A CA 1
ATOM 875 C C . HIS A 1 111 ? 10.022 1.857 0.602 1.00 96.19 111 HIS A C 1
ATOM 877 O O . HIS A 1 111 ? 9.810 1.713 -0.604 1.00 96.19 111 HIS A O 1
ATOM 883 N N . GLN A 1 112 ? 10.860 2.790 1.070 1.00 93.31 112 GLN A N 1
ATOM 884 C CA . GLN A 1 112 ? 11.531 3.781 0.217 1.00 93.31 112 GLN A CA 1
ATOM 885 C C . GLN A 1 112 ? 12.402 3.114 -0.856 1.00 93.31 112 GLN A C 1
ATOM 887 O O . GLN A 1 112 ? 12.337 3.489 -2.016 1.00 93.31 112 GLN A O 1
ATOM 892 N N . SER A 1 113 ? 13.200 2.118 -0.462 1.00 94.25 113 SER A N 1
ATOM 893 C CA . SER A 1 113 ? 14.023 1.326 -1.384 1.00 94.25 113 SER A CA 1
ATOM 894 C C . SER A 1 113 ? 13.187 0.235 -2.073 1.00 94.25 113 SER A C 1
ATOM 896 O O . SER A 1 113 ? 12.651 -0.615 -1.350 1.00 94.25 113 SER A O 1
ATOM 898 N N . PRO A 1 114 ? 13.122 0.193 -3.421 1.00 94.38 114 PRO A N 1
ATOM 899 C CA . PRO A 1 114 ? 12.438 -0.863 -4.182 1.00 94.38 114 PRO A CA 1
ATOM 900 C C . PRO A 1 114 ? 12.970 -2.272 -3.898 1.00 94.38 114 PRO A C 1
ATOM 902 O O . PRO A 1 114 ? 12.205 -3.237 -3.865 1.00 94.38 114 PRO A O 1
ATOM 905 N N . ALA A 1 115 ? 14.273 -2.395 -3.622 1.00 93.31 115 ALA A N 1
ATOM 906 C CA . ALA A 1 115 ? 14.930 -3.676 -3.355 1.00 93.31 115 ALA A CA 1
ATOM 907 C C . ALA A 1 115 ? 14.431 -4.355 -2.065 1.00 93.31 115 ALA A C 1
ATOM 909 O O . ALA A 1 115 ? 14.412 -5.580 -1.969 1.00 93.31 115 ALA A O 1
ATOM 910 N N . GLU A 1 116 ? 13.981 -3.569 -1.086 1.00 94.38 116 GLU A N 1
ATOM 911 C CA . GLU A 1 116 ? 13.446 -4.074 0.188 1.00 94.38 116 GLU A CA 1
ATOM 912 C C . GLU A 1 116 ? 11.971 -4.501 0.075 1.00 94.38 116 GLU A C 1
ATOM 914 O O . GLU A 1 116 ? 11.458 -5.285 0.894 1.00 94.38 116 GLU A O 1
ATOM 919 N N . ARG A 1 117 ? 11.277 -4.024 -0.968 1.00 96.81 117 ARG A N 1
ATOM 920 C CA . ARG A 1 117 ? 9.889 -4.397 -1.241 1.00 96.81 117 ARG A CA 1
ATOM 921 C C . ARG A 1 117 ? 9.830 -5.868 -1.663 1.00 96.81 117 ARG A C 1
ATOM 923 O O . ARG A 1 117 ? 10.696 -6.342 -2.403 1.00 96.81 117 ARG A O 1
ATOM 930 N N . PRO A 1 118 ? 8.836 -6.637 -1.194 1.00 95.81 118 PRO A N 1
ATOM 931 C CA . PRO A 1 118 ? 8.648 -8.025 -1.608 1.00 95.81 118 PRO A CA 1
ATOM 932 C C . PRO A 1 118 ? 8.289 -8.121 -3.099 1.00 95.81 118 PRO A C 1
ATOM 934 O O . PRO A 1 118 ? 7.998 -7.126 -3.754 1.00 95.81 118 PRO A O 1
ATOM 937 N N . GLN A 1 119 ? 8.305 -9.329 -3.650 1.00 95.50 119 GLN A N 1
ATOM 938 C CA . GLN A 1 119 ? 7.604 -9.612 -4.907 1.00 95.50 119 GLN A CA 1
ATOM 939 C C . GLN A 1 119 ? 6.101 -9.768 -4.644 1.00 95.50 119 GLN A C 1
ATOM 941 O O . GLN A 1 119 ? 5.714 -10.238 -3.572 1.00 95.50 119 GLN A O 1
ATOM 946 N N . MET A 1 120 ? 5.243 -9.473 -5.626 1.00 95.75 120 MET A N 1
ATOM 947 C CA . MET A 1 120 ? 3.791 -9.634 -5.444 1.00 95.75 120 MET A CA 1
ATOM 948 C C . MET A 1 120 ? 3.369 -11.071 -5.114 1.00 95.75 120 MET A C 1
ATOM 950 O O . MET A 1 120 ? 2.461 -11.280 -4.312 1.00 95.75 120 MET A O 1
ATOM 954 N N . SER A 1 121 ? 4.081 -12.076 -5.628 1.00 94.69 121 SER A N 1
ATOM 955 C CA . SER A 1 121 ? 3.889 -13.482 -5.241 1.00 94.69 121 SER A CA 1
ATOM 956 C C . SER A 1 121 ? 4.077 -13.707 -3.732 1.00 94.69 121 SER A C 1
ATOM 958 O O . SER A 1 121 ? 3.311 -14.438 -3.101 1.00 94.69 121 SER A O 1
ATOM 960 N N . GLN A 1 122 ? 5.064 -13.039 -3.127 1.00 94.25 122 GLN A N 1
ATOM 961 C CA . GLN A 1 122 ? 5.307 -13.073 -1.687 1.00 94.25 122 GLN A CA 1
ATOM 962 C C . GLN A 1 122 ? 4.220 -12.306 -0.931 1.00 94.25 122 GLN A C 1
ATOM 964 O O . GLN A 1 122 ? 3.769 -12.791 0.101 1.00 94.25 122 GLN A O 1
ATOM 969 N N . VAL A 1 123 ? 3.762 -11.156 -1.443 1.00 95.50 123 VAL A N 1
ATOM 970 C CA . VAL A 1 123 ? 2.656 -10.379 -0.848 1.00 95.50 123 VAL A CA 1
ATOM 971 C C . VAL A 1 123 ? 1.399 -11.233 -0.712 1.00 95.50 123 VAL A C 1
ATOM 973 O O . VAL A 1 123 ? 0.840 -11.327 0.379 1.00 95.50 123 VAL A O 1
ATOM 976 N N . VAL A 1 124 ? 1.014 -11.944 -1.775 1.00 94.56 124 VAL A N 1
ATOM 977 C CA . VAL A 1 124 ? -0.142 -12.854 -1.758 1.00 94.56 124 VAL A CA 1
ATOM 978 C C . VAL A 1 124 ? 0.026 -13.961 -0.714 1.00 94.56 124 VAL A C 1
ATOM 980 O O . VAL A 1 124 ? -0.916 -14.265 0.014 1.00 94.56 124 VAL A O 1
ATOM 983 N N . ARG A 1 125 ? 1.216 -14.564 -0.607 1.00 92.88 125 ARG A N 1
ATOM 984 C CA . ARG A 1 125 ? 1.490 -15.598 0.407 1.00 92.88 125 ARG A CA 1
ATOM 985 C C . ARG A 1 125 ? 1.405 -15.047 1.831 1.00 92.88 125 ARG A C 1
ATOM 987 O O . ARG A 1 125 ? 0.792 -15.680 2.685 1.00 92.88 125 ARG A O 1
ATOM 994 N N . MET A 1 126 ? 1.963 -13.860 2.072 1.00 92.81 126 MET A N 1
ATOM 995 C CA . MET A 1 126 ? 1.903 -13.199 3.379 1.00 92.81 126 MET A CA 1
ATOM 996 C C . MET A 1 126 ? 0.458 -12.882 3.784 1.00 92.81 126 MET A C 1
ATOM 998 O O . MET A 1 126 ? 0.086 -13.141 4.927 1.00 92.81 126 MET A O 1
ATOM 1002 N N . LEU A 1 127 ? -0.367 -12.394 2.849 1.00 93.00 127 LEU A N 1
ATOM 1003 C CA . LEU A 1 127 ? -1.794 -12.131 3.082 1.00 93.00 127 LEU A CA 1
ATOM 1004 C C . LEU A 1 127 ? -2.584 -13.410 3.389 1.00 93.00 127 LEU A C 1
ATOM 1006 O O . LEU A 1 127 ? -3.477 -13.386 4.226 1.00 93.00 127 LEU A O 1
ATOM 1010 N N . LYS A 1 128 ? -2.227 -14.536 2.760 1.00 92.81 128 LYS A N 1
ATOM 1011 C CA . LYS A 1 128 ? -2.858 -15.846 2.997 1.00 92.81 128 LYS A CA 1
ATOM 1012 C C . LYS A 1 128 ? -2.499 -16.497 4.336 1.00 92.81 128 LYS A C 1
ATOM 1014 O O . LYS A 1 128 ? -3.029 -17.563 4.627 1.00 92.81 128 LYS A O 1
ATOM 1019 N N . GLY A 1 129 ? -1.607 -15.906 5.129 1.00 85.75 129 GLY A N 1
ATOM 1020 C CA . GLY A 1 129 ? -1.226 -16.478 6.421 1.00 85.75 129 GLY A CA 1
ATOM 1021 C C . GLY A 1 129 ? 0.015 -17.373 6.401 1.00 85.75 129 GLY A C 1
ATOM 1022 O O . GLY A 1 129 ? 0.258 -18.089 7.365 1.00 85.75 129 GLY A O 1
ATOM 1023 N N . ASP A 1 130 ? 0.809 -17.368 5.324 1.00 82.62 130 ASP A N 1
ATOM 1024 C CA . ASP A 1 130 ? 2.009 -18.211 5.226 1.00 82.62 130 ASP A CA 1
ATOM 1025 C C . ASP A 1 130 ? 3.164 -17.641 6.084 1.00 82.62 130 ASP A C 1
ATOM 1027 O O . ASP A 1 130 ? 3.981 -16.826 5.639 1.00 82.62 130 ASP A O 1
ATOM 1031 N N . GLU A 1 131 ? 3.203 -18.055 7.356 1.00 64.38 131 GLU A N 1
ATOM 1032 C CA . GLU A 1 131 ? 4.097 -17.558 8.418 1.00 64.38 131 GLU A CA 1
ATOM 1033 C C . GLU A 1 131 ? 5.604 -17.701 8.121 1.00 64.38 131 GLU A C 1
ATOM 1035 O O . GLU A 1 131 ? 6.432 -16.988 8.702 1.00 64.38 131 GLU A O 1
ATOM 1040 N N . GLY A 1 132 ? 5.999 -18.575 7.187 1.00 64.00 132 GLY A N 1
ATOM 1041 C CA . GLY A 1 132 ? 7.409 -18.809 6.847 1.00 64.00 132 GLY A CA 1
ATOM 1042 C C . GLY A 1 132 ? 8.134 -17.580 6.269 1.00 64.00 132 GLY A C 1
ATOM 1043 O O . GLY A 1 132 ? 9.357 -17.451 6.405 1.00 64.00 132 GLY A O 1
ATOM 1044 N N . ILE A 1 133 ? 7.397 -16.642 5.661 1.00 61.69 133 ILE A N 1
ATOM 1045 C CA . ILE A 1 133 ? 7.963 -15.450 5.001 1.00 61.69 133 ILE A CA 1
ATOM 1046 C C . ILE A 1 133 ? 8.178 -14.286 5.982 1.00 61.69 133 ILE A C 1
ATOM 1048 O O . ILE A 1 133 ? 9.194 -13.589 5.914 1.00 61.69 13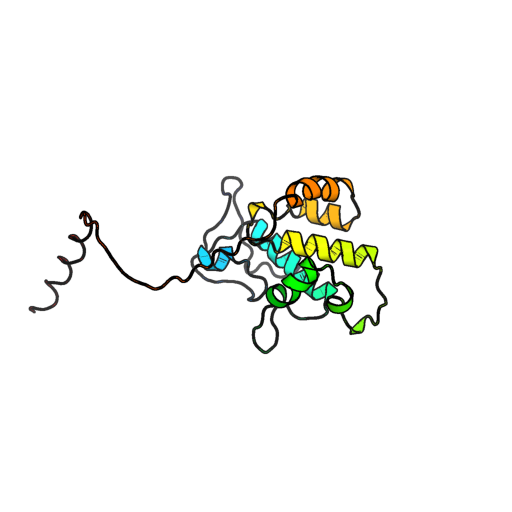3 ILE A O 1
ATOM 1052 N N . LEU A 1 134 ? 7.263 -14.069 6.934 1.00 60.41 134 LEU A N 1
ATOM 1053 C CA . LEU A 1 134 ? 7.421 -12.991 7.922 1.00 60.41 134 LEU A CA 1
ATOM 1054 C C . LEU A 1 134 ? 8.638 -13.238 8.828 1.00 60.41 134 LEU A C 1
ATOM 1056 O O . LEU A 1 134 ? 9.377 -12.310 9.160 1.00 60.41 134 LEU A O 1
ATOM 1060 N N . GLN A 1 135 ? 8.872 -14.499 9.203 1.00 53.78 135 GLN A N 1
ATOM 1061 C CA . GLN A 1 135 ? 9.990 -14.926 10.054 1.00 53.78 135 GLN A CA 1
ATOM 1062 C C . GLN A 1 135 ? 11.360 -14.668 9.403 1.00 53.78 135 GLN A C 1
ATOM 1064 O O . GLN A 1 135 ? 12.322 -14.297 10.079 1.00 53.78 135 GLN A O 1
ATOM 1069 N N . SER A 1 136 ? 11.456 -14.817 8.080 1.00 51.88 136 SER A N 1
ATOM 1070 C CA . SER A 1 136 ? 12.696 -14.608 7.327 1.00 51.88 136 SER A CA 1
ATOM 1071 C C . SER A 1 136 ? 13.031 -13.118 7.150 1.00 51.88 136 SER A C 1
ATOM 1073 O O . SER A 1 136 ? 14.209 -12.761 7.206 1.00 51.88 136 SER A O 1
ATOM 1075 N N . LYS A 1 137 ? 12.029 -12.224 7.083 1.00 49.09 137 LYS A N 1
ATOM 1076 C CA . LYS A 1 137 ? 12.237 -10.759 7.093 1.00 49.09 137 LYS A CA 1
ATOM 1077 C C . LYS A 1 137 ? 12.449 -10.146 8.487 1.00 49.09 137 LYS A C 1
ATOM 1079 O O . LYS A 1 137 ? 13.143 -9.136 8.587 1.00 49.09 137 LYS A O 1
ATOM 1084 N N . LYS A 1 138 ? 11.984 -10.768 9.584 1.00 47.91 138 LYS A N 1
ATOM 1085 C CA . LYS A 1 138 ? 12.333 -10.340 10.965 1.00 47.91 138 LYS A CA 1
ATOM 1086 C C . LYS A 1 138 ? 13.852 -10.323 11.222 1.00 47.91 138 LYS A C 1
ATOM 1088 O O . LYS A 1 138 ? 14.316 -9.579 12.082 1.00 47.91 138 LYS A O 1
ATOM 1093 N N . LYS A 1 139 ? 14.648 -11.080 10.453 1.00 37.25 139 LYS A N 1
ATOM 1094 C CA . LYS A 1 139 ? 16.123 -11.017 10.493 1.00 37.25 139 LYS A CA 1
ATOM 1095 C C . LYS A 1 139 ? 16.704 -9.731 9.877 1.00 37.25 139 LYS A C 1
ATOM 1097 O O . LYS A 1 139 ? 17.791 -9.333 10.281 1.00 37.25 139 LYS A O 1
ATOM 1102 N N . PHE A 1 140 ? 15.980 -9.048 8.986 1.00 41.00 140 PHE A N 1
ATOM 1103 C CA . PHE A 1 140 ? 16.386 -7.767 8.385 1.00 41.00 140 PHE A CA 1
ATOM 1104 C C . PHE A 1 140 ? 16.003 -6.550 9.246 1.00 41.00 140 PHE A C 1
ATOM 1106 O O . PHE A 1 140 ? 16.723 -5.556 9.251 1.00 41.00 140 PHE A O 1
ATOM 1113 N N . GLN A 1 141 ? 14.943 -6.655 10.059 1.00 45.75 141 GLN A N 1
ATOM 1114 C CA . GLN A 1 141 ? 14.520 -5.604 11.005 1.00 45.75 141 GLN A CA 1
ATOM 1115 C C . GLN A 1 141 ? 15.423 -5.470 12.250 1.00 45.75 141 GLN A C 1
ATOM 1117 O O . GLN A 1 141 ? 15.211 -4.580 13.066 1.00 45.75 141 GLN A O 1
ATOM 1122 N N . LYS A 1 142 ? 16.459 -6.308 12.409 1.00 34.34 142 LYS A N 1
ATOM 1123 C CA . LYS A 1 142 ? 17.471 -6.177 13.480 1.00 34.34 142 LYS A CA 1
ATOM 1124 C C . LYS A 1 142 ? 18.548 -5.111 13.202 1.00 34.34 142 LYS A C 1
ATOM 1126 O O . LYS A 1 142 ? 19.587 -5.119 13.858 1.00 34.34 142 LYS A O 1
ATOM 1131 N N . ARG A 1 143 ? 18.353 -4.210 12.236 1.00 37.12 143 ARG A N 1
ATOM 1132 C CA . ARG A 1 143 ? 19.252 -3.061 12.029 1.00 37.12 143 ARG A CA 1
ATOM 1133 C C . ARG A 1 143 ? 18.722 -1.849 12.805 1.00 37.12 143 ARG A C 1
ATOM 1135 O O . ARG A 1 143 ? 17.510 -1.654 12.839 1.00 37.12 143 ARG A O 1
ATOM 1142 N N . PRO A 1 144 ? 19.597 -1.081 13.480 1.00 33.25 144 PRO A N 1
ATOM 1143 C CA . PRO A 1 144 ? 19.173 -0.041 14.404 1.00 33.25 144 PRO A CA 1
ATOM 1144 C C . PRO A 1 144 ? 18.463 1.097 13.670 1.00 33.25 144 PRO A C 1
ATOM 1146 O O . PRO A 1 144 ? 18.625 1.286 12.465 1.00 33.25 144 PRO A O 1
ATOM 1149 N N . ALA A 1 145 ? 17.677 1.836 14.450 1.00 37.84 145 ALA A N 1
ATOM 1150 C CA . ALA A 1 145 ? 16.843 2.954 14.052 1.00 37.84 145 ALA A CA 1
ATOM 1151 C C . ALA A 1 145 ? 17.492 3.894 13.021 1.00 37.84 145 ALA A C 1
ATOM 1153 O O . ALA A 1 145 ? 18.621 4.353 13.183 1.00 37.84 145 ALA A O 1
ATOM 1154 N N . PHE A 1 146 ? 16.701 4.192 11.992 1.00 39.72 146 PHE A N 1
ATOM 1155 C CA . PHE A 1 146 ? 16.645 5.428 11.215 1.00 39.72 146 PHE A CA 1
ATOM 1156 C C . PHE A 1 146 ? 17.582 6.549 11.718 1.00 39.72 146 PHE A C 1
ATOM 1158 O O . PHE A 1 146 ? 17.189 7.389 12.528 1.00 39.72 146 PHE A O 1
ATOM 1165 N N . LYS A 1 147 ? 18.822 6.608 11.213 1.00 28.14 147 LYS A N 1
ATOM 1166 C CA . LYS A 1 147 ? 19.579 7.865 11.227 1.00 28.14 147 LYS A CA 1
ATOM 1167 C C . LYS A 1 147 ? 19.079 8.698 10.055 1.00 28.14 147 LYS A C 1
ATOM 1169 O O . LYS A 1 147 ? 19.313 8.356 8.901 1.00 28.14 147 LYS A O 1
ATOM 1174 N N . ARG A 1 148 ? 18.358 9.777 10.371 1.00 37.94 148 ARG A N 1
ATOM 1175 C CA . ARG A 1 148 ? 18.110 10.872 9.431 1.00 37.94 148 ARG A CA 1
ATOM 1176 C C . ARG A 1 148 ? 19.460 11.350 8.900 1.00 37.94 148 ARG A C 1
ATOM 1178 O O . ARG A 1 148 ? 20.303 11.749 9.693 1.00 37.94 148 ARG A O 1
ATOM 1185 N N . THR A 1 149 ? 19.618 11.394 7.589 1.00 27.06 149 THR A N 1
ATOM 1186 C CA . THR A 1 149 ? 20.524 12.346 6.943 1.00 27.06 149 THR A CA 1
ATOM 1187 C C . THR A 1 149 ? 19.730 13.049 5.859 1.00 27.06 149 THR A C 1
ATOM 1189 O O . THR A 1 149 ? 19.817 12.736 4.679 1.00 27.06 149 THR A O 1
ATOM 1192 N N . CYS A 1 150 ? 18.879 13.966 6.307 1.00 32.34 150 CYS A N 1
ATOM 1193 C CA . CYS A 1 150 ? 18.685 15.207 5.582 1.00 32.34 150 CYS A CA 1
ATOM 1194 C C . CYS A 1 150 ? 19.502 16.219 6.387 1.00 32.34 150 CYS A C 1
ATOM 1196 O O . CYS A 1 150 ? 19.026 16.716 7.405 1.00 32.34 150 CYS A O 1
ATOM 1198 N N . SER A 1 151 ? 20.770 16.393 6.031 1.00 25.50 151 SER A N 1
ATOM 1199 C CA . SER A 1 151 ? 21.611 17.459 6.571 1.00 25.50 151 SER A CA 1
ATOM 1200 C C . SER A 1 151 ? 21.542 18.613 5.583 1.00 25.50 151 SER A C 1
ATOM 1202 O O . SER A 1 151 ? 22.152 18.583 4.517 1.00 25.50 151 SER A O 1
ATOM 1204 N N . VAL A 1 152 ? 20.701 19.587 5.923 1.00 35.47 152 VAL A N 1
ATOM 1205 C CA . VAL A 1 152 ? 20.916 20.971 5.515 1.00 35.47 152 VAL A CA 1
ATOM 1206 C C . VAL A 1 152 ? 21.951 21.499 6.498 1.00 35.47 152 VAL A C 1
ATOM 1208 O O . VAL A 1 152 ? 21.607 21.670 7.661 1.00 35.47 152 VAL A O 1
ATOM 1211 N N . ASP A 1 153 ? 23.181 21.728 6.048 1.00 27.02 153 ASP A N 1
ATOM 1212 C CA . ASP A 1 153 ? 24.166 22.506 6.801 1.00 27.02 153 ASP A CA 1
ATOM 1213 C C . ASP A 1 153 ? 24.637 23.666 5.917 1.00 27.02 153 ASP A C 1
ATOM 1215 O O . ASP A 1 153 ? 25.215 23.475 4.847 1.00 27.02 153 ASP A O 1
ATOM 1219 N N . LEU A 1 154 ? 24.312 24.878 6.368 1.00 34.00 154 LEU A N 1
ATOM 1220 C CA . LEU A 1 154 ? 24.875 26.148 5.924 1.00 34.00 154 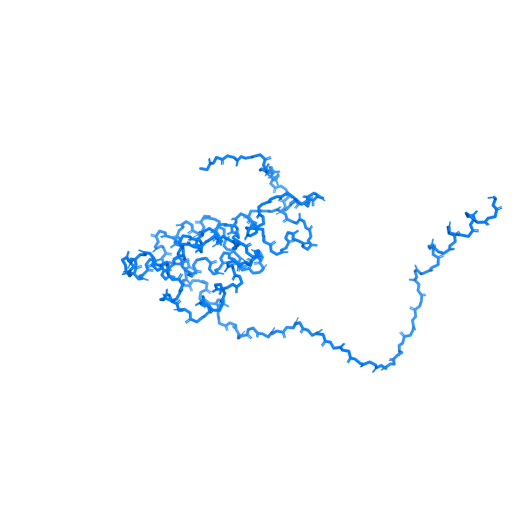LEU A CA 1
ATOM 1221 C C . LEU A 1 154 ? 25.922 26.565 6.963 1.00 34.00 154 LEU A C 1
ATOM 1223 O O . LEU A 1 154 ? 25.523 26.883 8.079 1.00 34.00 154 LEU A O 1
ATOM 1227 N N . SER A 1 155 ? 27.205 26.588 6.586 1.00 24.44 155 SER A N 1
ATOM 1228 C CA . SER A 1 155 ? 28.149 27.699 6.839 1.00 24.44 155 SER A CA 1
ATOM 1229 C C . SER A 1 155 ? 29.591 27.300 6.481 1.00 24.44 155 SER A C 1
ATOM 1231 O O . SER A 1 155 ? 30.162 26.425 7.124 1.00 24.44 155 SER A O 1
ATOM 1233 N N . GLU A 1 156 ? 30.099 27.963 5.439 1.00 27.28 156 GLU A N 1
ATOM 1234 C CA . GLU A 1 156 ? 31.389 28.675 5.331 1.00 27.28 156 GLU A CA 1
ATOM 1235 C C . GLU A 1 156 ? 32.735 27.969 5.631 1.00 27.28 156 GLU A C 1
ATOM 1237 O O . GLU A 1 156 ? 33.001 27.482 6.727 1.00 27.28 156 GLU A O 1
ATOM 1242 N N . ASP A 1 157 ? 33.588 28.085 4.600 1.00 27.52 157 ASP A N 1
ATOM 1243 C CA . ASP A 1 157 ? 35.043 28.299 4.599 1.00 27.52 157 ASP A CA 1
ATOM 1244 C C . ASP A 1 157 ? 36.028 27.143 4.263 1.00 27.52 157 ASP A C 1
ATOM 1246 O O . ASP A 1 157 ? 36.313 26.239 5.046 1.00 27.52 157 ASP A O 1
ATOM 1250 N N . GLU A 1 158 ? 36.603 27.327 3.059 1.00 29.69 158 GLU A N 1
ATOM 1251 C CA . GLU A 1 158 ? 37.966 27.056 2.559 1.00 29.69 158 GLU A CA 1
ATOM 1252 C C . GLU A 1 158 ? 38.281 25.857 1.629 1.00 29.69 158 GLU A C 1
ATOM 1254 O O . GLU A 1 158 ? 38.503 24.715 2.028 1.00 29.69 158 GLU A O 1
ATOM 1259 N N . GLU A 1 159 ? 38.362 26.225 0.340 1.00 29.98 159 GLU A N 1
ATOM 1260 C CA . GLU A 1 159 ? 39.413 25.952 -0.656 1.00 29.98 159 GLU A CA 1
ATOM 1261 C C . GLU A 1 159 ? 40.037 24.547 -0.802 1.00 29.98 159 GLU A C 1
ATOM 1263 O O . GLU A 1 159 ? 40.958 24.158 -0.088 1.00 29.98 159 GLU A O 1
ATOM 1268 N N . TYR A 1 160 ? 39.734 23.898 -1.937 1.00 26.47 160 TYR A N 1
ATOM 1269 C CA . TYR A 1 160 ? 40.801 23.476 -2.857 1.00 26.47 160 TYR A CA 1
ATOM 1270 C C . TYR A 1 160 ? 40.293 23.385 -4.301 1.00 26.47 160 TYR A C 1
ATOM 1272 O O . TYR A 1 160 ? 39.396 22.616 -4.643 1.00 26.47 160 TYR A O 1
ATOM 1280 N N . ASN A 1 161 ? 40.890 24.211 -5.151 1.00 27.22 161 ASN A N 1
ATOM 1281 C CA . ASN A 1 161 ? 40.596 24.369 -6.565 1.00 27.22 161 ASN A CA 1
ATOM 1282 C C . ASN A 1 161 ? 41.343 23.299 -7.383 1.00 27.22 161 ASN A C 1
ATOM 1284 O O . ASN A 1 161 ? 42.530 23.081 -7.139 1.00 27.22 161 ASN A O 1
ATOM 1288 N N . SER A 1 162 ? 40.712 22.687 -8.393 1.00 30.25 162 SER A N 1
ATOM 1289 C CA . SER A 1 162 ? 41.417 22.300 -9.626 1.00 30.25 162 SER A CA 1
ATOM 1290 C C . SER A 1 162 ? 40.480 21.973 -10.798 1.00 30.25 162 SER A C 1
ATOM 1292 O O . SER A 1 162 ? 39.383 21.455 -10.594 1.00 30.25 162 SER A O 1
ATOM 1294 N N . PRO A 1 163 ? 40.911 22.282 -12.037 1.00 35.94 163 PRO A N 1
ATOM 1295 C CA . PRO A 1 163 ? 40.038 22.771 -13.098 1.00 35.94 163 PRO A CA 1
ATOM 1296 C C . PRO A 1 163 ? 40.111 21.883 -14.343 1.00 35.94 163 PRO A C 1
ATOM 1298 O O . PRO A 1 163 ? 41.169 21.783 -14.951 1.00 35.94 163 PRO A O 1
ATOM 1301 N N . GLN A 1 164 ? 39.006 21.281 -14.778 1.00 38.78 164 GLN A N 1
ATOM 1302 C CA . GLN A 1 164 ? 38.889 20.717 -16.130 1.00 38.78 164 GLN A CA 1
ATOM 1303 C C . GLN A 1 164 ? 37.447 20.274 -16.369 1.00 38.78 164 GLN A C 1
ATOM 1305 O O . GLN A 1 164 ? 37.070 19.189 -15.951 1.00 38.78 164 GLN A O 1
ATOM 1310 N N . GLN A 1 165 ? 36.664 21.163 -16.994 1.00 36.84 165 GLN A N 1
ATOM 1311 C CA . GLN A 1 165 ? 35.491 20.902 -17.862 1.00 36.84 165 GLN A CA 1
ATOM 1312 C C . GLN A 1 165 ? 34.593 22.145 -18.050 1.00 36.84 165 GLN A C 1
ATOM 1314 O O . GLN A 1 165 ? 33.517 22.048 -18.628 1.00 36.84 165 GLN A O 1
ATOM 1319 N N . LEU A 1 166 ? 35.039 23.336 -17.628 1.00 35.16 166 LEU A N 1
ATOM 1320 C CA . LEU A 1 166 ? 34.261 24.581 -17.731 1.00 35.16 166 LEU A CA 1
ATOM 1321 C C . LEU A 1 166 ? 34.613 25.479 -18.932 1.00 35.16 166 LEU A C 1
ATOM 1323 O O . LEU A 1 166 ? 34.176 26.625 -18.978 1.00 35.16 166 LEU A O 1
ATOM 1327 N N . ASN A 1 167 ? 35.356 24.970 -19.923 1.00 39.00 167 ASN A N 1
ATOM 1328 C CA . ASN A 1 167 ? 35.753 25.772 -21.089 1.00 39.00 167 ASN A CA 1
ATOM 1329 C C . ASN A 1 167 ? 34.929 25.539 -22.366 1.00 39.00 167 ASN A C 1
ATOM 1331 O O . ASN A 1 167 ? 35.024 26.366 -23.267 1.00 39.00 167 ASN A O 1
ATOM 1335 N N . ASP A 1 168 ? 34.050 24.534 -22.436 1.00 39.81 168 ASP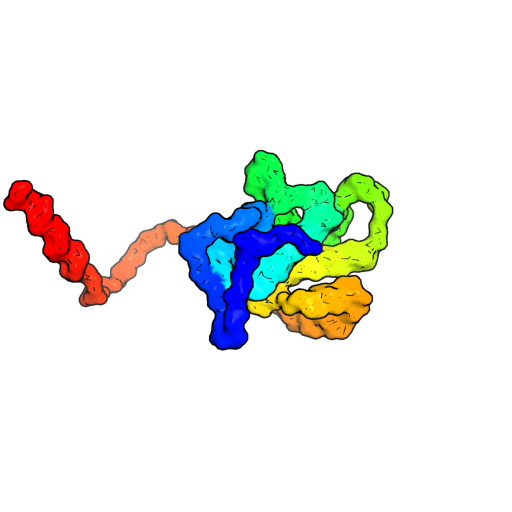 A N 1
ATOM 1336 C CA . ASP A 1 168 ? 33.358 24.229 -23.704 1.00 39.81 168 ASP A CA 1
ATOM 1337 C C . ASP A 1 168 ? 31.942 24.818 -23.831 1.00 39.81 168 ASP A C 1
ATOM 1339 O O . ASP A 1 168 ? 31.373 24.808 -24.920 1.00 39.81 168 ASP A O 1
ATOM 1343 N N . LEU A 1 169 ? 31.380 25.415 -22.769 1.00 41.62 169 LEU A N 1
ATOM 1344 C CA . LEU A 1 169 ? 30.053 26.058 -22.830 1.00 41.62 169 LEU A CA 1
ATOM 1345 C C . LEU A 1 169 ? 30.099 27.592 -22.946 1.00 41.62 169 LEU A C 1
ATOM 1347 O O . LEU A 1 169 ? 29.108 28.211 -23.331 1.00 41.62 169 LEU A O 1
ATOM 1351 N N . ASN A 1 170 ? 31.253 28.213 -22.681 1.00 43.97 170 ASN A N 1
ATOM 1352 C CA . ASN A 1 170 ? 31.411 29.668 -22.791 1.00 43.97 170 ASN A CA 1
ATOM 1353 C C . ASN A 1 170 ? 31.871 30.135 -24.178 1.00 43.97 170 ASN A C 1
ATOM 1355 O O . ASN A 1 170 ? 31.736 31.314 -24.488 1.00 43.97 170 ASN A O 1
ATOM 1359 N N . GLN A 1 171 ? 32.336 29.237 -25.054 1.00 47.09 171 GLN A N 1
ATOM 1360 C CA . GLN A 1 171 ? 32.729 29.627 -26.413 1.00 47.09 171 GLN A CA 1
ATOM 1361 C C . GLN A 1 171 ? 31.561 29.622 -27.417 1.00 47.09 171 GLN A C 1
ATOM 1363 O O . GLN A 1 171 ? 31.660 30.248 -28.469 1.00 47.09 171 GLN A O 1
ATOM 1368 N N . GLN A 1 172 ? 30.427 28.987 -27.092 1.00 45.19 172 GLN A N 1
ATOM 1369 C CA . GLN A 1 172 ? 29.247 28.968 -27.971 1.00 45.19 172 GLN A CA 1
ATOM 1370 C C . GLN A 1 172 ? 28.305 30.171 -27.784 1.00 45.19 172 GLN A C 1
ATOM 1372 O O . GLN A 1 172 ? 27.514 30.455 -28.678 1.00 45.19 172 GLN A O 1
ATOM 1377 N N . ASN A 1 173 ? 28.426 30.935 -26.691 1.00 43.44 173 ASN A N 1
ATOM 1378 C CA . ASN A 1 173 ? 27.541 32.076 -26.408 1.00 43.44 173 ASN A CA 1
ATOM 1379 C C . ASN A 1 173 ? 28.120 33.454 -26.783 1.00 43.44 173 ASN A C 1
ATOM 1381 O O . ASN A 1 173 ? 27.433 34.457 -26.615 1.00 43.44 173 ASN A O 1
ATOM 1385 N N . GLN A 1 174 ? 29.341 33.531 -27.331 1.00 49.72 174 GLN A N 1
ATOM 1386 C CA . GLN A 1 174 ? 29.958 34.815 -27.707 1.00 49.72 174 GLN A CA 1
ATOM 1387 C C . GLN A 1 174 ? 29.755 35.211 -29.186 1.00 49.72 174 GLN A C 1
ATOM 1389 O O . GLN A 1 174 ? 30.105 36.324 -29.556 1.00 49.72 174 GLN A O 1
ATOM 1394 N N . ILE A 1 175 ? 29.181 34.352 -30.041 1.00 51.09 175 ILE A N 1
ATOM 1395 C CA . ILE A 1 175 ? 28.953 34.680 -31.470 1.00 51.09 175 ILE A CA 1
ATOM 1396 C C . ILE A 1 175 ? 27.521 35.193 -31.729 1.00 51.09 175 ILE A C 1
ATOM 1398 O O . ILE A 1 175 ? 27.257 35.813 -32.752 1.00 51.09 175 ILE A O 1
ATOM 1402 N N . ALA A 1 176 ? 26.588 35.022 -30.787 1.00 47.94 176 ALA A N 1
ATOM 1403 C CA . ALA A 1 176 ? 25.184 35.407 -30.973 1.00 47.94 176 ALA A CA 1
ATOM 1404 C C . ALA A 1 176 ? 24.849 36.868 -30.594 1.00 47.94 176 ALA A C 1
ATOM 1406 O O . ALA A 1 176 ? 23.671 37.204 -30.502 1.00 47.94 176 ALA A O 1
ATOM 1407 N N . LEU A 1 177 ? 25.847 37.733 -30.357 1.00 50.38 177 LEU A N 1
ATOM 1408 C CA . LEU A 1 177 ? 25.621 39.126 -29.932 1.00 50.38 177 LEU A CA 1
ATOM 1409 C C . LEU A 1 177 ? 26.354 40.209 -30.752 1.00 50.38 177 LEU A C 1
ATOM 1411 O O . LEU A 1 177 ? 26.326 41.367 -30.350 1.00 50.38 177 LEU A O 1
ATOM 1415 N N . GLU A 1 178 ? 26.939 39.880 -31.910 1.00 52.22 178 GLU A N 1
ATOM 1416 C CA . GLU A 1 178 ? 27.486 40.882 -32.855 1.00 52.22 178 GLU A CA 1
ATOM 1417 C C . GLU A 1 178 ? 26.997 40.711 -34.312 1.00 52.22 178 GLU A C 1
ATOM 1419 O O . GLU A 1 178 ? 27.772 40.856 -35.257 1.00 52.22 178 GLU A O 1
ATOM 1424 N N . LEU A 1 179 ? 25.699 40.455 -34.522 1.00 44.69 179 LEU A N 1
ATOM 1425 C CA . LEU A 1 179 ? 25.030 40.740 -35.804 1.00 44.69 179 LEU A CA 1
ATOM 1426 C C . LEU A 1 179 ? 23.685 41.437 -35.587 1.00 44.69 179 LEU A C 1
ATOM 1428 O O . LEU A 1 179 ? 22.857 40.883 -34.831 1.00 44.69 179 LEU A O 1
#

Secondary structure (DSSP, 8-state):
----TT-----TT-S-EE-SS--S-TTT--HHHHHH-EESHHHHHHHHHHHHHHHHH---SB-TT--BHHHHHHHHHHHT-HHHHS-GGGTT-S-HHHHHHHHHHHHHHT-SSGGGSPPHHHHHHHHTT-HHHHHHHTTTTTS---------------------SSSSSSSSSSSTT--

Sequence (179 aa):
ISDFGLAKWLPDQWTHLTISQYEGTFGYLPPEFFQHGTVDEKTDVYAYGVLLLELITGRPALDKSQKSLVMWAKPLLTEKNIEELADPSLGGAYDLEQINRMALIASICIHQSPAERPQMSQVVRMLKGDEGILQSKKKFQKRPAFKRTCSVDLSEDEEYNSPQQLNDLNQQNQIALEL

InterPro domains:
  IPR000719 Protein kinase domain [PF00069] (1-125)
  IPR000719 Protein kinase domain [PS50011] (1-133)
  IPR011009 Protein kinase-like domain superfamily [SSF56112] (1-136)
  IPR046958 Receptor-like cytosolic serine/threonine-protein kinase RBK1/2/STUNTED [PTHR47987] (1-168)

pLDDT: mean 77.06, std 23.97, range [24.44, 98.19]

Radius of gyration: 22.49 Å; chains: 1; bounding box: 58×60×53 Å

Organism: NCBI:txid185542